Protein AF-A0A0X2NQJ4-F1 (afdb_monomer_lite)

pLDDT: mean 78.2, std 14.11, range [46.25, 94.88]

Secondary structure (DSSP, 8-state):
----TTHHHHHHHHHHHHTGGG-TTTSSS-EETTEEHHHHHHHHHHHHHHHHHHHHHHH-GGG--HHHHHHHHHHHT-SSS--

Foldseek 3Di:
DPPPCLVVLLVVLVVCVVCVVVDVVQVDPDDDVNHRSVVVSNVVSVVVNVVSVVVVCVVPVVVPDVVVVVVVVVVVPPPPDPD

Radius of gyration: 20.36 Å; chains: 1; bounding box: 44×48×41 Å

Sequence (83 aa):
MHLTSAHTLILLPVIALVFTPLFPFVNNDTLILGFPVMMVWVAGWGVATTFILAALYRNEPELGDPSDDAAAAANAHSPEAAS

InterPro domains:
  IPR021741 Protein of unknown function DUF3311 [PF11755] (10-61)

Organism: NCBI:txid1727

Structure (mmCIF, N/CA/C/O backbone):
data_AF-A0A0X2NQJ4-F1
#
_entry.id   AF-A0A0X2NQJ4-F1
#
loop_
_atom_site.group_PDB
_atom_site.id
_atom_site.type_symbol
_atom_site.label_atom_id
_atom_site.label_alt_id
_atom_site.label_comp_id
_atom_site.label_asym_id
_atom_site.label_entity_id
_atom_site.label_seq_id
_atom_site.pdbx_PDB_ins_code
_atom_site.Cartn_x
_atom_site.Cartn_y
_atom_site.Cartn_z
_atom_site.occupancy
_atom_site.B_iso_or_equiv
_atom_site.auth_seq_id
_atom_site.auth_comp_id
_atom_site.auth_asym_id
_atom_site.auth_atom_id
_atom_site.pdbx_PDB_model_num
ATOM 1 N N . MET A 1 1 ? 15.190 15.730 -16.603 1.00 46.25 1 MET A N 1
ATOM 2 C CA . MET A 1 1 ? 14.466 14.806 -15.706 1.00 46.25 1 MET A CA 1
ATOM 3 C C . MET A 1 1 ? 13.020 14.757 -16.170 1.00 46.25 1 MET A C 1
ATOM 5 O O . MET A 1 1 ? 12.240 15.624 -15.799 1.00 46.25 1 MET A O 1
ATOM 9 N N . HIS A 1 2 ? 12.688 13.831 -17.073 1.00 50.66 2 HIS A N 1
ATOM 10 C CA . HIS A 1 2 ? 11.294 13.573 -17.431 1.00 50.66 2 HIS A CA 1
ATOM 11 C C . HIS A 1 2 ? 10.673 12.860 -16.225 1.00 50.66 2 HIS A C 1
ATOM 13 O O . HIS A 1 2 ? 10.917 11.677 -16.025 1.00 50.66 2 HIS A O 1
ATOM 19 N N . LEU A 1 3 ? 9.952 13.584 -15.361 1.00 55.38 3 LEU A N 1
ATOM 20 C CA . LEU A 1 3 ? 9.088 12.934 -14.377 1.00 55.38 3 LEU A CA 1
ATOM 21 C C . LEU A 1 3 ? 7.961 12.261 -15.165 1.00 55.38 3 LEU A C 1
ATOM 23 O O . LEU A 1 3 ? 6.945 12.881 -15.474 1.00 55.38 3 LEU A O 1
ATOM 27 N N . THR A 1 4 ? 8.170 11.009 -15.560 1.00 64.06 4 THR A N 1
ATOM 28 C CA . THR A 1 4 ? 7.125 10.181 -16.157 1.00 64.06 4 THR A CA 1
ATOM 29 C C . THR A 1 4 ? 5.988 10.061 -15.147 1.00 64.06 4 THR A C 1
ATOM 31 O O . THR A 1 4 ? 6.231 9.854 -13.956 1.00 64.06 4 THR A O 1
ATOM 34 N N . SER A 1 5 ? 4.738 10.152 -15.613 1.00 63.50 5 SER A N 1
ATOM 35 C CA . SER A 1 5 ? 3.520 9.970 -14.799 1.00 63.50 5 SER A CA 1
ATOM 36 C C . SER A 1 5 ? 3.538 8.695 -13.936 1.00 63.50 5 SER A C 1
ATOM 38 O O . SER A 1 5 ? 2.822 8.605 -12.943 1.00 63.50 5 SER A O 1
ATOM 40 N N . ALA A 1 6 ? 4.382 7.723 -14.287 1.00 65.81 6 ALA A N 1
ATOM 41 C CA . ALA A 1 6 ? 4.623 6.495 -13.547 1.00 65.81 6 ALA A CA 1
ATOM 42 C C . ALA A 1 6 ? 5.207 6.725 -12.139 1.00 65.81 6 ALA A C 1
ATOM 44 O O . ALA A 1 6 ? 4.853 5.999 -11.215 1.00 65.81 6 ALA A O 1
ATOM 45 N N . HIS A 1 7 ? 5.997 7.782 -11.916 1.00 69.38 7 HIS A N 1
ATOM 46 C CA . HIS A 1 7 ? 6.505 8.118 -10.577 1.00 69.38 7 HIS A CA 1
ATOM 47 C C . HIS A 1 7 ? 5.374 8.511 -9.612 1.00 69.38 7 HIS A C 1
ATOM 49 O O . HIS A 1 7 ? 5.473 8.299 -8.403 1.00 69.38 7 HIS A O 1
ATOM 55 N N . THR A 1 8 ? 4.252 9.019 -10.132 1.00 73.12 8 THR A N 1
ATOM 56 C CA . THR A 1 8 ? 3.058 9.318 -9.331 1.00 73.12 8 THR A CA 1
ATOM 57 C C . THR A 1 8 ? 2.414 8.049 -8.756 1.00 73.12 8 THR A C 1
ATOM 59 O O . THR A 1 8 ? 1.773 8.123 -7.710 1.00 73.12 8 THR A O 1
ATOM 62 N N . LEU A 1 9 ? 2.630 6.868 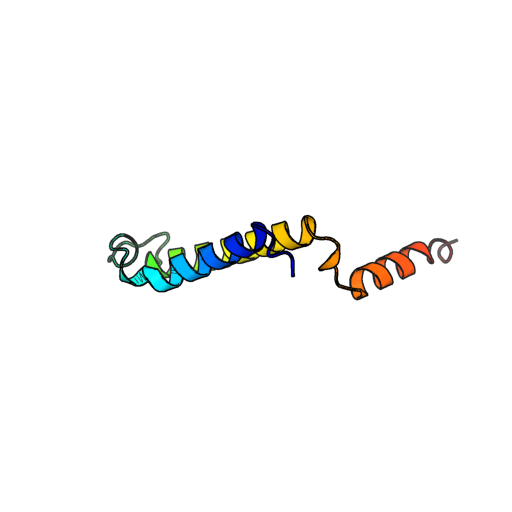-9.354 1.00 79.25 9 LEU A N 1
ATOM 63 C CA . LEU A 1 9 ? 2.123 5.600 -8.808 1.00 79.25 9 LEU A CA 1
ATOM 64 C C . LEU A 1 9 ? 2.796 5.223 -7.482 1.00 79.25 9 LEU A C 1
ATOM 66 O O . LEU A 1 9 ? 2.153 4.601 -6.641 1.00 79.25 9 LEU A O 1
ATOM 70 N N . ILE A 1 10 ? 4.044 5.644 -7.251 1.00 81.31 10 ILE A N 1
ATOM 71 C CA . ILE A 1 10 ? 4.761 5.409 -5.984 1.00 81.31 10 ILE A CA 1
ATOM 72 C C . ILE A 1 10 ? 4.208 6.293 -4.857 1.00 81.31 10 ILE A C 1
ATOM 74 O O . ILE A 1 10 ? 4.226 5.907 -3.690 1.00 81.31 10 ILE A O 1
ATOM 78 N N . LEU A 1 11 ? 3.661 7.464 -5.187 1.00 84.94 11 LEU A N 1
ATOM 79 C CA . LEU A 1 11 ? 3.014 8.332 -4.200 1.00 84.94 11 LEU A CA 1
ATOM 80 C C . LEU A 1 11 ? 1.727 7.715 -3.639 1.00 84.94 11 LEU A C 1
ATOM 82 O O . LEU A 1 11 ? 1.366 8.010 -2.504 1.00 84.94 11 LEU A O 1
ATOM 86 N N . LEU A 1 12 ? 1.058 6.839 -4.393 1.00 88.12 12 LEU A N 1
ATOM 87 C CA . LEU A 1 12 ? -0.202 6.218 -3.988 1.00 88.12 12 LEU A CA 1
ATOM 88 C C . LEU A 1 12 ? -0.103 5.445 -2.654 1.00 88.12 12 LEU A C 1
ATOM 90 O O . LEU A 1 12 ? -0.860 5.786 -1.741 1.00 88.12 12 LEU A O 1
ATOM 94 N N . PRO A 1 13 ? 0.809 4.462 -2.478 1.00 88.56 13 PRO A N 1
ATOM 95 C CA . PRO A 1 13 ? 0.948 3.757 -1.204 1.00 88.56 13 PRO A CA 1
ATOM 96 C C . PRO A 1 13 ? 1.368 4.684 -0.060 1.00 88.56 13 PRO A C 1
ATOM 98 O O . PRO A 1 13 ? 0.877 4.536 1.057 1.00 88.56 13 PRO A O 1
ATOM 101 N N . VAL A 1 14 ? 2.218 5.680 -0.328 1.00 89.75 14 VAL A N 1
ATOM 102 C CA . VAL A 1 14 ? 2.654 6.649 0.690 1.00 89.75 14 VAL A CA 1
ATOM 103 C C . VAL A 1 14 ? 1.470 7.466 1.196 1.00 89.75 14 VAL A C 1
ATOM 105 O O . VAL A 1 14 ? 1.258 7.561 2.403 1.00 89.75 14 VAL A O 1
ATOM 108 N N . ILE A 1 15 ? 0.663 8.014 0.286 1.00 91.38 15 ILE A N 1
ATOM 109 C CA . ILE A 1 15 ? -0.543 8.771 0.633 1.00 91.38 15 ILE A CA 1
ATOM 110 C C . ILE A 1 15 ? -1.507 7.867 1.402 1.00 91.38 15 ILE A C 1
ATOM 112 O O . ILE A 1 15 ? -1.973 8.242 2.474 1.00 91.38 15 ILE A O 1
ATOM 116 N N . ALA A 1 16 ? -1.770 6.655 0.922 1.00 89.00 16 ALA A N 1
ATOM 117 C CA . ALA A 1 16 ? -2.690 5.755 1.602 1.00 89.00 16 ALA A CA 1
ATOM 118 C C . ALA A 1 16 ? -2.255 5.431 3.042 1.00 89.00 16 ALA A C 1
ATOM 120 O O . ALA A 1 16 ? -3.092 5.446 3.945 1.00 89.00 16 ALA A O 1
ATOM 121 N N . LEU A 1 17 ? -0.959 5.205 3.279 1.00 89.88 17 LEU A N 1
ATOM 122 C CA . LEU A 1 17 ? -0.406 4.928 4.609 1.00 89.88 17 LEU A CA 1
ATOM 123 C C . LEU A 1 17 ? -0.383 6.168 5.515 1.00 89.88 17 LEU A C 1
ATOM 125 O O . LEU A 1 17 ? -0.752 6.075 6.683 1.00 89.88 17 LEU A O 1
ATOM 129 N N . VAL A 1 18 ? -0.031 7.344 4.992 1.00 92.81 18 VAL A N 1
ATOM 130 C CA . VAL A 1 18 ? -0.041 8.605 5.761 1.00 92.81 18 VAL A CA 1
ATOM 131 C C . VAL A 1 18 ? -1.459 8.987 6.186 1.00 92.81 18 VAL A C 1
ATOM 133 O O . VAL A 1 18 ? -1.674 9.409 7.320 1.00 92.81 18 VAL A O 1
ATOM 136 N N . PHE A 1 19 ? -2.438 8.806 5.299 1.00 91.56 19 PHE A N 1
ATOM 137 C CA . PHE A 1 19 ? -3.845 9.108 5.571 1.00 91.56 19 PHE A CA 1
ATOM 138 C C . PHE A 1 19 ? -4.589 7.963 6.277 1.00 91.56 19 PHE A C 1
ATOM 140 O O . PHE A 1 19 ? -5.753 8.123 6.634 1.00 91.56 19 PHE A O 1
ATOM 147 N N . THR A 1 20 ? -3.925 6.840 6.561 1.00 90.00 20 THR A N 1
ATOM 148 C CA . THR A 1 20 ? -4.519 5.684 7.255 1.00 90.00 20 THR A CA 1
ATOM 149 C C . THR A 1 20 ? -5.217 6.033 8.581 1.00 90.00 20 THR A C 1
ATOM 151 O O . THR A 1 20 ? -6.314 5.518 8.803 1.00 90.00 20 THR A O 1
ATOM 154 N N . PRO A 1 21 ? -4.703 6.940 9.442 1.00 86.00 21 PRO A N 1
ATOM 155 C CA . PRO A 1 21 ? -5.398 7.330 10.671 1.00 86.00 21 PRO A CA 1
ATOM 156 C C . PRO A 1 21 ? -6.771 7.977 10.436 1.00 86.00 21 PRO A C 1
ATOM 158 O O . PRO A 1 21 ? -7.654 7.868 11.283 1.00 86.00 21 PRO A O 1
ATOM 161 N N . LEU A 1 22 ? -6.957 8.630 9.283 1.00 87.81 22 LEU A N 1
ATOM 162 C CA . LEU A 1 22 ? -8.195 9.315 8.902 1.00 87.81 22 LEU A CA 1
ATOM 163 C C . LEU A 1 22 ? -9.256 8.354 8.349 1.00 87.81 22 LEU A C 1
ATOM 165 O O . LEU A 1 22 ? -10.387 8.774 8.117 1.00 87.81 22 LEU A O 1
ATOM 169 N N . PHE A 1 23 ? -8.919 7.079 8.131 1.00 87.88 23 PHE A N 1
ATOM 170 C CA . PHE A 1 23 ? -9.829 6.085 7.574 1.00 87.88 23 PHE A CA 1
ATOM 171 C C . PHE A 1 23 ? -10.535 5.288 8.688 1.00 87.88 23 PHE A C 1
ATOM 173 O O . PHE A 1 23 ? -9.956 4.352 9.248 1.00 87.88 23 PHE A O 1
ATOM 180 N N . PRO A 1 24 ? -11.814 5.589 9.002 1.00 84.75 24 PRO A N 1
ATOM 181 C CA . PRO A 1 24 ? -12.535 4.938 10.102 1.00 84.75 24 PRO A CA 1
ATOM 182 C C . PRO A 1 24 ? -12.814 3.449 9.843 1.00 84.75 24 PRO A C 1
ATOM 184 O O . PRO A 1 24 ? -13.004 2.677 10.775 1.00 84.75 24 PRO A O 1
ATOM 187 N N . PHE A 1 25 ? -12.818 3.018 8.579 1.00 86.50 25 PHE A N 1
ATOM 188 C CA . PHE A 1 25 ? -12.980 1.607 8.218 1.00 86.50 25 PHE A CA 1
ATOM 189 C C . PHE A 1 25 ? -11.716 0.774 8.465 1.00 86.50 25 PHE A C 1
ATOM 191 O O . PHE A 1 25 ? -11.803 -0.450 8.498 1.00 86.50 25 PHE A O 1
ATOM 198 N N . VAL A 1 26 ? -10.559 1.422 8.633 1.00 85.56 26 VAL A N 1
ATOM 199 C CA . VAL A 1 26 ? -9.308 0.751 8.989 1.00 85.56 26 VAL A CA 1
ATOM 200 C C . VAL A 1 26 ? -9.117 0.762 10.509 1.00 85.56 26 VAL A C 1
ATOM 202 O O . VAL A 1 26 ? -8.732 -0.249 11.089 1.00 85.56 26 VAL A O 1
ATOM 205 N N . ASN A 1 27 ? -9.441 1.886 11.159 1.00 84.88 27 ASN A N 1
ATOM 206 C CA . ASN A 1 27 ? -9.386 2.075 12.614 1.00 84.88 27 ASN A CA 1
ATOM 207 C C . ASN A 1 27 ? -10.683 1.626 13.301 1.00 84.88 27 ASN A C 1
ATOM 209 O O . ASN A 1 27 ? -11.392 2.432 13.902 1.00 84.88 27 ASN A O 1
ATOM 213 N N . ASN A 1 28 ? -11.016 0.344 13.199 1.00 85.56 28 ASN A N 1
ATOM 214 C CA . ASN A 1 28 ? -12.146 -0.229 13.922 1.00 85.56 28 ASN A CA 1
ATOM 215 C C . ASN A 1 28 ? -11.765 -1.554 14.589 1.00 85.56 28 ASN A C 1
ATOM 217 O O . ASN A 1 28 ? -10.721 -2.136 14.300 1.00 85.56 28 ASN A O 1
ATOM 221 N N . ASP A 1 29 ? -12.653 -2.044 15.451 1.00 89.25 29 ASP A N 1
ATOM 222 C CA . ASP A 1 29 ? -12.477 -3.307 16.177 1.00 89.25 29 ASP A CA 1
ATOM 223 C C . ASP A 1 29 ? -12.804 -4.545 15.321 1.00 89.25 29 ASP A C 1
ATOM 225 O O . ASP A 1 29 ? -12.935 -5.658 15.834 1.00 89.25 29 ASP A O 1
ATOM 229 N N . THR A 1 30 ? -12.971 -4.377 14.005 1.00 91.31 30 THR A N 1
ATOM 230 C CA . THR A 1 30 ? -13.260 -5.502 13.115 1.00 91.31 30 THR A CA 1
ATOM 231 C C . THR A 1 30 ? -12.006 -6.350 12.948 1.00 91.31 30 THR A C 1
ATOM 233 O O . THR A 1 30 ? -10.884 -5.849 12.845 1.00 91.31 30 THR A O 1
ATOM 236 N N . LEU A 1 31 ? -12.206 -7.664 12.887 1.00 91.88 31 LEU A N 1
ATOM 237 C CA . LEU A 1 31 ? -11.146 -8.624 12.626 1.00 91.88 31 LEU A CA 1
ATOM 238 C C . LEU A 1 31 ? -11.366 -9.272 11.260 1.00 91.88 31 LEU A C 1
ATOM 240 O O . LEU A 1 31 ? -12.445 -9.787 10.969 1.00 91.88 31 LEU A O 1
ATOM 244 N N . ILE A 1 32 ? -10.322 -9.287 10.437 1.00 92.44 32 ILE A N 1
ATOM 245 C CA . ILE A 1 32 ? -10.265 -10.025 9.174 1.00 92.44 32 ILE A CA 1
ATOM 246 C C . ILE A 1 32 ? -9.288 -11.180 9.379 1.00 92.44 32 ILE A C 1
ATOM 248 O O . ILE A 1 32 ? -8.121 -10.957 9.692 1.00 92.44 32 ILE A O 1
ATOM 252 N N . LEU A 1 33 ? -9.762 -12.423 9.225 1.00 90.94 33 LEU A N 1
ATOM 253 C CA . LEU A 1 33 ? -8.957 -13.640 9.440 1.00 90.94 33 LEU A CA 1
ATOM 254 C C . LEU A 1 33 ? -8.279 -13.700 10.829 1.00 90.94 33 LEU A C 1
ATOM 256 O O . LEU A 1 33 ? -7.218 -14.295 10.981 1.00 90.94 33 LEU A O 1
ATOM 260 N N . GLY A 1 34 ? -8.883 -13.069 11.842 1.00 92.81 34 GLY A N 1
ATOM 261 C CA . GLY A 1 34 ? -8.335 -12.988 13.202 1.00 92.81 34 GLY A CA 1
ATOM 262 C C . GLY A 1 34 ? -7.353 -11.835 13.442 1.00 92.81 34 GLY A C 1
ATOM 263 O O . GLY A 1 34 ? -6.910 -11.660 14.573 1.00 92.81 34 GLY A O 1
ATOM 264 N N . PHE A 1 35 ? -7.051 -11.022 12.427 1.00 91.12 35 PHE A N 1
ATOM 265 C CA . PHE A 1 35 ? -6.180 -9.852 12.547 1.00 91.12 35 PHE A CA 1
ATOM 266 C C . PHE A 1 35 ? -6.976 -8.543 12.521 1.00 91.12 35 PHE A C 1
ATOM 268 O O . PHE A 1 35 ? -7.970 -8.455 11.794 1.00 91.12 35 PHE A O 1
ATOM 275 N N . PRO A 1 36 ? -6.532 -7.500 13.249 1.00 91.62 36 PRO A N 1
ATOM 276 C CA . PRO A 1 36 ? -7.093 -6.158 13.117 1.00 91.62 36 PRO A CA 1
ATOM 277 C C . PRO A 1 36 ? -7.052 -5.678 11.664 1.00 91.62 36 PRO A C 1
ATOM 279 O O . PRO A 1 36 ? -6.043 -5.879 10.978 1.00 91.62 36 PRO A O 1
ATOM 282 N N . VAL A 1 37 ? -8.105 -4.988 11.206 1.00 92.12 37 VAL A N 1
ATOM 283 C CA . VAL A 1 37 ? -8.164 -4.431 9.837 1.00 92.12 37 VAL A CA 1
ATOM 284 C C . VAL A 1 37 ? -6.939 -3.565 9.529 1.00 92.12 37 VAL A C 1
ATOM 286 O O . VAL A 1 37 ? -6.411 -3.649 8.424 1.00 92.12 37 VAL A O 1
ATOM 289 N N . MET A 1 38 ? -6.419 -2.819 10.509 1.00 90.50 38 MET A N 1
ATOM 290 C CA . MET A 1 38 ? -5.157 -2.074 10.391 1.00 90.50 38 MET A CA 1
ATOM 291 C C . MET A 1 38 ? -3.978 -2.923 9.909 1.00 90.50 38 MET A C 1
ATOM 293 O O . MET A 1 38 ? -3.255 -2.506 9.005 1.00 90.50 38 MET A O 1
ATOM 297 N N . MET A 1 39 ? -3.783 -4.122 10.464 1.00 90.94 39 MET A N 1
ATOM 298 C CA . MET A 1 39 ? -2.674 -4.987 10.051 1.00 90.94 39 MET A CA 1
ATOM 299 C C . MET A 1 39 ? -2.864 -5.483 8.618 1.00 90.94 39 MET A C 1
ATOM 301 O O . MET A 1 39 ? -1.919 -5.469 7.832 1.00 90.94 39 MET A O 1
ATOM 305 N N . VAL A 1 40 ? -4.089 -5.878 8.264 1.00 93.38 40 VAL A N 1
ATOM 306 C CA . VAL A 1 40 ? -4.417 -6.358 6.914 1.00 93.38 40 VAL A CA 1
ATOM 307 C C . VAL A 1 40 ? -4.283 -5.240 5.882 1.00 93.38 40 VAL A C 1
ATOM 309 O O . VAL A 1 40 ? -3.767 -5.468 4.792 1.00 93.38 40 VAL A O 1
ATOM 312 N N . TRP A 1 41 ? -4.685 -4.020 6.235 1.00 92.94 41 TRP A N 1
ATOM 313 C CA . TRP A 1 41 ? -4.546 -2.831 5.402 1.00 92.94 41 TRP A CA 1
ATOM 314 C C . TRP A 1 41 ? -3.083 -2.510 5.104 1.00 92.94 41 TRP A C 1
ATOM 316 O O . TRP A 1 41 ? -2.707 -2.382 3.939 1.00 92.94 41 TRP A O 1
ATOM 326 N N . VAL A 1 42 ? -2.241 -2.440 6.13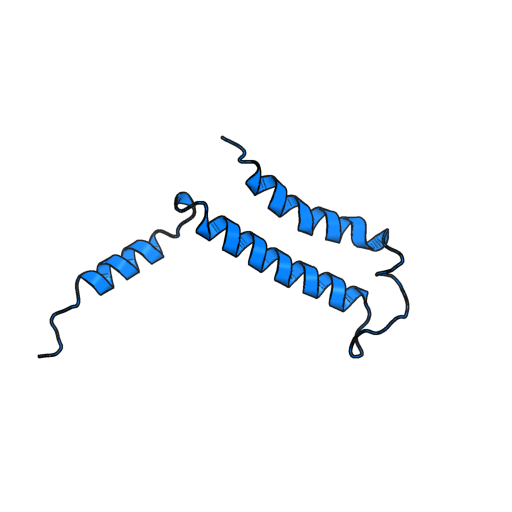9 1.00 91.56 42 VAL A N 1
ATOM 327 C CA . VAL A 1 42 ? -0.803 -2.179 5.976 1.00 91.56 42 VAL A CA 1
ATOM 328 C C . VAL A 1 42 ? -0.136 -3.294 5.167 1.00 91.56 42 VAL A C 1
ATOM 330 O O . VAL A 1 42 ? 0.625 -3.004 4.244 1.00 91.56 42 VAL A O 1
ATOM 333 N N . ALA A 1 43 ? -0.458 -4.560 5.445 1.00 93.56 4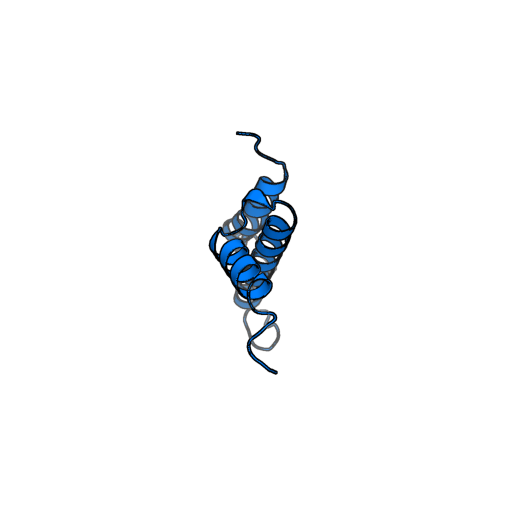3 ALA A N 1
ATOM 334 C CA . ALA A 1 43 ? 0.061 -5.693 4.679 1.00 93.56 43 ALA A CA 1
ATOM 335 C C . ALA A 1 43 ? -0.371 -5.637 3.203 1.00 93.56 43 ALA A C 1
ATOM 337 O O . ALA A 1 43 ? 0.453 -5.835 2.310 1.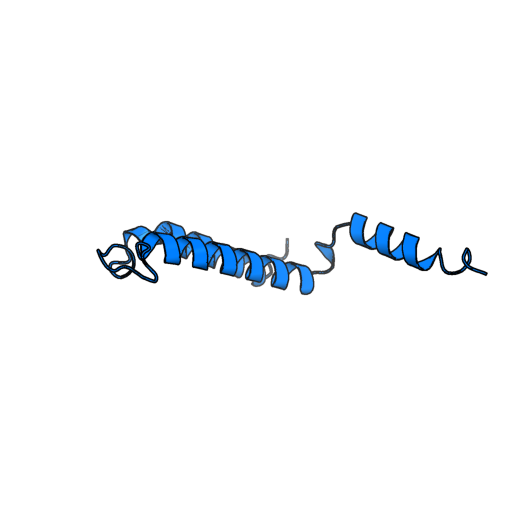00 93.56 43 ALA A O 1
ATOM 338 N N . GLY A 1 44 ? -1.638 -5.303 2.939 1.00 94.69 44 GLY A N 1
ATOM 339 C CA . GLY A 1 44 ? -2.175 -5.123 1.590 1.00 94.69 44 GLY A CA 1
ATOM 340 C C . GLY A 1 44 ? -1.441 -4.032 0.813 1.00 94.69 44 GLY A C 1
ATOM 341 O O . GLY A 1 44 ? -1.066 -4.248 -0.340 1.00 94.69 44 GLY A O 1
ATOM 342 N N . TRP A 1 45 ? -1.148 -2.898 1.456 1.00 94.25 45 TRP A N 1
ATOM 343 C CA . TRP A 1 45 ? -0.340 -1.835 0.852 1.00 94.25 45 TRP A CA 1
ATOM 344 C C . TRP A 1 45 ? 1.119 -2.237 0.631 1.00 94.25 45 TRP A C 1
ATOM 346 O O . TRP A 1 45 ? 1.701 -1.828 -0.374 1.00 94.25 45 TRP A O 1
ATOM 356 N N . GLY A 1 46 ? 1.697 -3.077 1.492 1.00 93.19 46 GLY A N 1
ATOM 357 C CA . GLY A 1 46 ? 3.017 -3.674 1.265 1.00 93.19 46 GLY A CA 1
ATOM 358 C C . GLY A 1 46 ? 3.058 -4.495 -0.026 1.00 93.19 46 GLY A C 1
ATOM 359 O O . GLY A 1 46 ? 3.885 -4.235 -0.899 1.00 93.19 46 GLY A O 1
ATOM 360 N N . VAL A 1 47 ? 2.104 -5.414 -0.198 1.00 94.88 47 VAL A N 1
ATOM 361 C CA . VAL A 1 47 ? 1.989 -6.238 -1.415 1.00 94.88 47 VAL A CA 1
ATOM 362 C C . VAL A 1 47 ? 1.727 -5.372 -2.649 1.00 94.88 47 VAL A C 1
ATOM 364 O O . VAL A 1 47 ? 2.393 -5.539 -3.670 1.00 94.88 47 VAL A O 1
ATOM 367 N N . ALA A 1 48 ? 0.801 -4.414 -2.561 1.00 92.69 48 ALA A N 1
ATOM 368 C CA . ALA A 1 48 ? 0.507 -3.495 -3.660 1.00 92.69 48 ALA A CA 1
ATOM 369 C C . ALA A 1 48 ? 1.744 -2.689 -4.078 1.00 92.69 48 ALA A C 1
ATOM 371 O O . ALA A 1 48 ? 1.999 -2.536 -5.269 1.00 92.69 48 ALA A O 1
ATOM 372 N N . THR A 1 49 ? 2.549 -2.233 -3.115 1.00 90.94 49 THR A N 1
ATOM 373 C CA . THR A 1 49 ? 3.808 -1.527 -3.385 1.00 90.94 49 THR A CA 1
ATOM 374 C C . THR A 1 49 ? 4.769 -2.423 -4.160 1.00 90.94 49 THR A C 1
ATOM 376 O O . THR A 1 49 ? 5.273 -2.009 -5.200 1.00 90.94 49 THR A O 1
ATOM 379 N N . THR A 1 50 ? 4.958 -3.677 -3.740 1.00 91.19 50 THR A N 1
ATOM 380 C CA . THR A 1 50 ? 5.787 -4.642 -4.480 1.00 91.19 50 THR A CA 1
ATOM 381 C C . THR A 1 50 ? 5.310 -4.823 -5.922 1.00 91.19 50 THR A C 1
ATOM 383 O O . THR A 1 50 ? 6.130 -4.799 -6.837 1.00 91.19 50 THR A O 1
ATOM 386 N N . PHE A 1 51 ? 3.999 -4.939 -6.154 1.00 90.44 51 PHE A N 1
ATOM 387 C CA . PHE A 1 51 ? 3.447 -5.033 -7.510 1.00 90.44 51 PHE A CA 1
ATOM 388 C C . PHE A 1 51 ? 3.669 -3.764 -8.336 1.00 90.44 51 PHE A C 1
ATOM 390 O O . PHE A 1 51 ? 4.004 -3.866 -9.515 1.00 90.44 51 PHE A O 1
ATOM 397 N N . ILE A 1 52 ? 3.508 -2.581 -7.737 1.00 87.06 52 ILE A N 1
ATOM 398 C CA . ILE A 1 52 ? 3.755 -1.297 -8.406 1.00 87.06 52 ILE A CA 1
ATOM 399 C C . ILE A 1 52 ? 5.222 -1.200 -8.837 1.00 87.06 52 ILE A C 1
ATOM 401 O O . ILE A 1 52 ? 5.486 -0.859 -9.988 1.00 87.06 52 ILE A O 1
ATOM 405 N N . LEU A 1 53 ? 6.168 -1.555 -7.959 1.00 85.69 53 LEU A N 1
ATOM 406 C CA . LEU A 1 53 ? 7.593 -1.581 -8.302 1.00 85.69 53 LEU A CA 1
ATOM 407 C C . LEU A 1 53 ? 7.906 -2.613 -9.390 1.00 85.69 53 LEU A C 1
ATOM 409 O O . LEU A 1 53 ? 8.608 -2.292 -10.344 1.00 85.69 53 LEU A O 1
ATOM 413 N N . ALA A 1 54 ? 7.356 -3.824 -9.288 1.00 86.12 54 ALA A N 1
ATOM 414 C CA . ALA A 1 54 ? 7.555 -4.862 -10.298 1.00 86.12 54 ALA A CA 1
ATOM 415 C C . ALA A 1 54 ? 7.019 -4.437 -11.677 1.00 86.12 54 ALA A C 1
ATOM 417 O O . ALA A 1 54 ? 7.655 -4.682 -12.702 1.00 86.12 54 ALA A O 1
ATOM 418 N N . ALA A 1 55 ? 5.861 -3.772 -11.713 1.00 84.06 55 ALA A N 1
ATOM 419 C CA . ALA A 1 55 ? 5.290 -3.234 -12.943 1.00 84.06 55 ALA A CA 1
ATOM 420 C C . ALA A 1 55 ? 6.127 -2.076 -13.507 1.00 84.06 55 ALA A C 1
ATOM 422 O O . ALA A 1 55 ? 6.297 -1.992 -14.721 1.00 84.06 55 ALA A O 1
ATOM 423 N N . LEU A 1 56 ? 6.662 -1.206 -12.646 1.00 81.94 56 LEU A N 1
ATOM 424 C CA . LEU A 1 56 ? 7.527 -0.102 -13.059 1.00 81.94 56 LEU A CA 1
ATOM 425 C C . LEU A 1 56 ? 8.833 -0.620 -13.677 1.00 81.94 56 LEU A C 1
ATOM 427 O O . LEU A 1 56 ? 9.156 -0.234 -14.795 1.00 81.94 56 LEU A O 1
ATOM 431 N N . TYR A 1 57 ? 9.508 -1.564 -13.012 1.00 77.50 57 TYR A N 1
ATOM 432 C CA . TYR A 1 57 ? 10.741 -2.196 -13.506 1.00 77.50 57 TYR A CA 1
ATOM 433 C C . TYR A 1 57 ? 10.545 -2.858 -14.874 1.00 77.50 57 TYR A C 1
ATOM 435 O O . TYR A 1 57 ? 11.390 -2.764 -15.754 1.00 77.50 57 TYR A O 1
ATOM 443 N N . ARG A 1 58 ? 9.386 -3.492 -15.091 1.00 76.44 58 ARG A N 1
ATOM 444 C CA . ARG A 1 58 ? 9.067 -4.132 -16.373 1.00 76.44 58 ARG A CA 1
ATOM 445 C C . ARG A 1 58 ? 8.866 -3.138 -17.522 1.00 76.44 58 ARG A C 1
ATOM 447 O O . ARG A 1 58 ? 9.076 -3.508 -18.674 1.00 76.44 58 ARG A O 1
ATOM 454 N N . ASN A 1 59 ? 8.409 -1.924 -17.224 1.00 69.94 59 ASN A N 1
ATOM 455 C CA . ASN A 1 59 ? 8.072 -0.916 -18.231 1.00 69.94 59 ASN A CA 1
ATOM 456 C C . ASN A 1 59 ? 9.212 0.077 -18.497 1.00 69.94 59 ASN A C 1
ATOM 458 O O . ASN A 1 59 ? 9.223 0.702 -19.555 1.00 69.94 59 ASN A O 1
ATOM 462 N N . GLU A 1 60 ? 10.161 0.214 -17.570 1.00 67.88 60 GLU A N 1
ATOM 463 C CA . GLU A 1 60 ? 11.339 1.075 -17.696 1.00 67.88 60 GLU A CA 1
ATOM 464 C C . GLU A 1 60 ? 12.609 0.197 -17.709 1.00 67.88 60 GLU A C 1
ATOM 466 O O . GLU A 1 60 ? 13.223 -0.005 -16.662 1.00 67.88 60 GLU A O 1
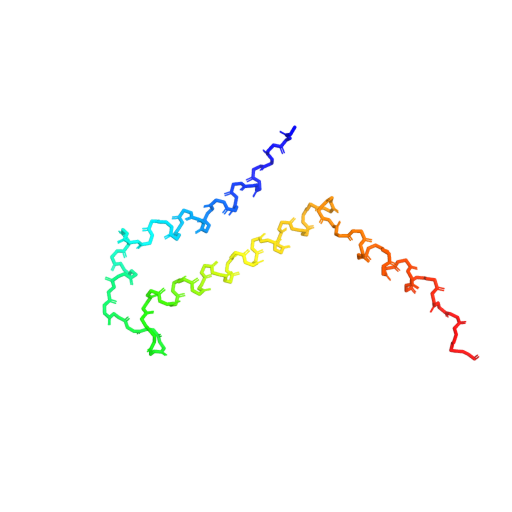ATOM 471 N N . PRO A 1 61 ? 13.027 -0.342 -18.877 1.00 61.25 61 PRO A N 1
ATOM 472 C CA . PRO A 1 61 ? 14.207 -1.217 -18.988 1.00 61.25 61 PRO A CA 1
ATOM 473 C C . PRO A 1 61 ? 15.521 -0.536 -18.566 1.00 61.25 61 PRO A C 1
ATOM 475 O O . PRO A 1 61 ? 16.516 -1.202 -18.316 1.00 61.25 61 PRO A O 1
ATOM 478 N N . GLU A 1 62 ? 15.518 0.789 -18.446 1.00 62.09 62 GLU A N 1
ATOM 479 C CA . GLU A 1 62 ? 16.625 1.615 -17.959 1.00 62.09 62 GLU A CA 1
ATOM 480 C C . GLU A 1 62 ? 16.788 1.627 -16.424 1.00 62.09 62 GLU A C 1
ATOM 482 O O . GLU A 1 62 ? 17.801 2.113 -15.923 1.00 62.09 62 GLU A O 1
ATOM 487 N N . LEU A 1 63 ? 15.844 1.040 -15.677 1.00 59.12 63 LEU A N 1
ATOM 488 C CA . LEU A 1 63 ? 16.012 0.684 -14.260 1.00 59.12 63 LEU A CA 1
ATOM 489 C C . LEU A 1 63 ? 16.598 -0.724 -14.063 1.00 59.12 63 LEU A C 1
ATOM 491 O O . LEU A 1 63 ? 16.823 -1.104 -12.915 1.00 59.12 63 LEU A O 1
ATOM 495 N N . GLY A 1 64 ? 16.830 -1.474 -15.149 1.00 57.94 64 GLY A N 1
ATOM 496 C CA . GLY A 1 64 ? 17.438 -2.801 -15.130 1.00 57.94 64 GLY A CA 1
ATOM 497 C C . GLY A 1 64 ? 18.783 -2.801 -14.405 1.00 57.94 64 GLY A C 1
ATOM 498 O O . GLY A 1 64 ? 19.647 -1.975 -14.699 1.00 57.94 64 GLY A O 1
ATOM 499 N N . ASP A 1 65 ? 18.964 -3.705 -13.441 1.00 62.62 65 ASP A N 1
ATOM 500 C CA . ASP A 1 65 ? 20.263 -3.890 -12.799 1.00 62.62 65 ASP A CA 1
ATOM 501 C C . ASP A 1 65 ? 21.257 -4.413 -13.856 1.00 62.62 65 ASP A C 1
ATOM 503 O O . ASP A 1 65 ? 20.994 -5.453 -14.464 1.00 62.62 65 ASP A O 1
ATOM 507 N N . PRO A 1 66 ? 22.411 -3.758 -14.089 1.00 61.59 66 PRO A N 1
ATOM 508 C CA . PRO A 1 66 ? 23.433 -4.275 -15.004 1.00 61.59 66 PRO A CA 1
ATOM 509 C C . PRO A 1 66 ? 23.911 -5.696 -14.650 1.00 61.59 66 PRO A C 1
ATOM 511 O O . PRO A 1 66 ? 24.511 -6.372 -15.490 1.00 61.59 66 PRO A O 1
ATOM 514 N N . SER A 1 67 ? 23.662 -6.168 -13.422 1.00 64.38 67 SER A N 1
ATOM 515 C CA . SER A 1 67 ? 23.915 -7.554 -13.023 1.00 64.38 67 SER A CA 1
ATOM 516 C C . SER A 1 67 ? 23.025 -8.577 -13.752 1.00 64.38 67 SER A C 1
ATOM 518 O O . SER A 1 67 ? 23.508 -9.671 -14.063 1.00 64.38 67 SER A O 1
ATOM 520 N N . ASP A 1 68 ? 21.792 -8.214 -14.122 1.00 65.69 68 ASP A N 1
ATOM 521 C CA . ASP A 1 68 ? 20.863 -9.067 -14.878 1.00 65.69 68 ASP A CA 1
ATOM 522 C C . ASP A 1 68 ? 21.351 -9.267 -16.326 1.00 65.69 68 ASP A C 1
ATOM 524 O O . ASP A 1 68 ? 21.348 -10.389 -16.843 1.00 65.69 68 ASP A O 1
ATOM 528 N N . ASP A 1 69 ? 21.862 -8.204 -16.957 1.00 66.38 69 ASP A N 1
ATOM 529 C CA . ASP A 1 69 ? 22.438 -8.246 -18.309 1.00 66.38 69 ASP A CA 1
ATOM 530 C C . ASP A 1 69 ? 23.726 -9.079 -18.353 1.00 66.38 69 ASP A C 1
ATOM 532 O O . ASP A 1 69 ? 23.940 -9.879 -19.270 1.00 66.38 69 ASP A O 1
ATOM 536 N N . ALA A 1 70 ? 24.583 -8.937 -17.336 1.00 66.75 70 ALA A N 1
ATOM 537 C CA . ALA A 1 70 ? 25.808 -9.723 -17.205 1.00 66.75 70 ALA A CA 1
ATOM 538 C C . ALA A 1 70 ? 25.511 -11.218 -16.990 1.00 66.75 70 ALA A C 1
ATOM 540 O O . ALA A 1 70 ? 26.180 -12.073 -17.576 1.00 66.75 70 ALA A O 1
ATOM 541 N N . ALA A 1 71 ? 24.486 -11.548 -16.199 1.00 66.19 71 ALA A N 1
ATOM 542 C CA . ALA A 1 71 ? 24.037 -12.923 -15.993 1.00 66.19 71 ALA A CA 1
ATOM 543 C C . ALA A 1 71 ? 23.406 -13.525 -17.261 1.00 66.19 71 ALA A C 1
ATOM 545 O O . ALA A 1 71 ? 23.657 -14.690 -17.587 1.00 66.19 71 ALA A O 1
ATOM 546 N N . ALA A 1 72 ? 22.626 -12.746 -18.014 1.00 65.56 72 ALA A N 1
ATOM 547 C CA . ALA A 1 72 ? 22.079 -13.167 -19.302 1.00 65.56 72 ALA A CA 1
ATOM 548 C C . ALA A 1 72 ? 23.189 -13.412 -20.341 1.00 65.56 72 ALA A C 1
ATOM 550 O O . ALA A 1 72 ? 23.175 -14.435 -21.029 1.00 65.56 72 ALA A O 1
ATOM 551 N N . ALA A 1 73 ? 24.196 -12.535 -20.404 1.00 67.62 73 ALA A N 1
ATOM 552 C CA . ALA A 1 73 ? 25.353 -12.686 -21.286 1.00 67.62 73 ALA A CA 1
ATOM 553 C C . ALA A 1 73 ? 26.226 -13.901 -20.919 1.00 67.62 73 ALA A C 1
ATOM 555 O O . ALA A 1 73 ? 26.669 -14.631 -21.807 1.00 67.62 73 ALA A O 1
ATOM 556 N N . ALA A 1 74 ? 26.431 -14.168 -19.624 1.00 69.75 74 ALA A N 1
ATOM 557 C CA . ALA A 1 74 ? 27.176 -15.337 -19.149 1.00 69.75 74 ALA A CA 1
ATOM 558 C C . ALA A 1 74 ? 26.483 -16.667 -19.505 1.00 69.75 74 ALA A C 1
ATOM 560 O O . ALA A 1 74 ? 27.146 -17.621 -19.919 1.00 69.75 74 ALA A O 1
ATOM 561 N N . ASN A 1 75 ? 25.149 -16.722 -19.405 1.00 68.31 75 ASN A N 1
ATOM 562 C CA . ASN A 1 75 ? 24.364 -17.889 -19.819 1.00 68.31 75 ASN A CA 1
ATOM 563 C C . ASN A 1 75 ? 24.327 -18.057 -21.347 1.00 68.31 75 ASN A C 1
ATOM 565 O O . ASN A 1 75 ? 24.407 -19.180 -21.839 1.00 68.31 75 ASN A O 1
ATOM 569 N N . ALA A 1 76 ? 24.273 -16.960 -22.110 1.00 67.12 76 ALA A N 1
ATOM 570 C CA . ALA A 1 76 ? 24.332 -16.998 -23.573 1.00 67.12 76 AL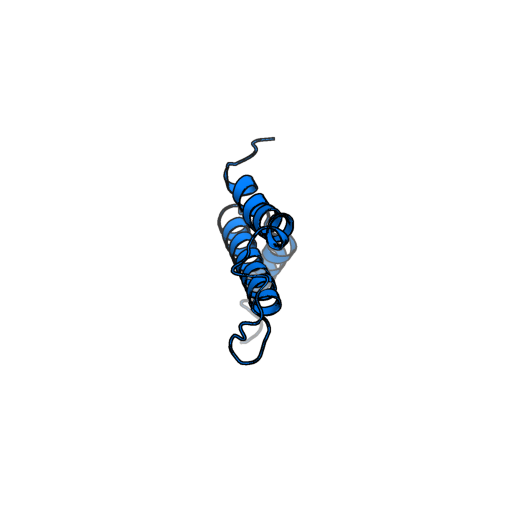A A CA 1
ATOM 571 C C . ALA A 1 76 ? 25.695 -17.477 -24.113 1.00 67.12 76 ALA A C 1
ATOM 573 O O . ALA A 1 76 ? 25.765 -17.999 -25.224 1.00 67.12 76 ALA A O 1
ATOM 574 N N . HIS A 1 77 ? 26.770 -17.332 -23.330 1.00 57.88 77 HIS A N 1
ATOM 575 C CA . HIS A 1 77 ? 28.114 -17.792 -23.688 1.00 57.88 77 HIS A CA 1
ATOM 576 C C . HIS A 1 77 ? 28.432 -19.230 -23.227 1.00 57.88 77 HIS A C 1
ATOM 578 O O . HIS A 1 77 ? 29.513 -19.727 -23.529 1.00 57.88 77 HIS A O 1
ATOM 584 N N . SER A 1 78 ? 27.507 -19.924 -22.542 1.00 57.56 78 SER A N 1
ATOM 585 C CA . SER A 1 78 ? 27.686 -21.319 -22.084 1.00 57.56 78 SER A CA 1
ATOM 586 C C . SER A 1 78 ? 26.803 -22.378 -22.784 1.00 57.56 78 SER A C 1
ATOM 588 O O . SER A 1 78 ? 26.204 -23.199 -22.088 1.00 57.56 78 SER A O 1
ATOM 590 N N . PRO A 1 79 ? 26.703 -22.455 -24.130 1.00 57.91 79 PRO A N 1
ATOM 591 C CA . PRO A 1 79 ? 26.027 -23.581 -24.777 1.00 57.91 79 PRO A CA 1
ATOM 592 C C . PRO A 1 79 ? 26.915 -24.829 -24.995 1.00 57.91 79 PRO A C 1
ATOM 594 O O . PRO A 1 79 ? 26.429 -25.796 -25.569 1.00 57.91 79 PRO A O 1
ATOM 597 N N . GLU A 1 80 ? 28.182 -24.863 -24.557 1.00 56.44 80 GLU A N 1
ATOM 598 C CA . GLU A 1 80 ? 29.148 -25.872 -25.047 1.00 56.44 80 GLU A CA 1
ATOM 599 C C . GLU A 1 80 ? 30.065 -26.487 -23.963 1.00 56.44 80 GLU A C 1
ATOM 601 O O . GLU A 1 80 ? 31.283 -26.508 -24.098 1.00 56.44 80 GLU A O 1
ATOM 606 N N . ALA A 1 81 ? 29.513 -26.990 -22.853 1.00 54.62 81 ALA A N 1
ATOM 607 C CA . ALA A 1 81 ? 30.300 -27.778 -21.880 1.00 54.62 81 ALA A CA 1
ATOM 608 C C . ALA A 1 81 ? 29.581 -29.046 -21.378 1.00 54.62 81 ALA A C 1
ATOM 610 O O . ALA A 1 81 ? 29.893 -29.569 -20.309 1.00 54.62 81 ALA A O 1
ATOM 611 N N . ALA A 1 82 ? 28.606 -29.537 -22.145 1.00 54.62 82 ALA A N 1
ATOM 612 C CA . ALA A 1 82 ? 27.907 -30.791 -21.883 1.00 54.62 82 ALA A CA 1
ATOM 613 C C . ALA A 1 82 ? 27.726 -31.578 -23.191 1.00 54.62 82 ALA A C 1
ATOM 615 O O . ALA A 1 82 ? 26.610 -31.759 -23.675 1.00 54.62 82 ALA A O 1
ATOM 616 N N . SER A 1 83 ? 28.840 -32.017 -23.774 1.00 50.41 83 SER A N 1
ATOM 617 C CA . SER A 1 83 ? 28.889 -33.044 -24.823 1.00 50.41 83 SER A CA 1
ATOM 618 C C . SER A 1 83 ? 30.109 -33.924 -24.621 1.00 50.41 83 SER A C 1
ATOM 620 O O . SER A 1 83 ? 31.206 -33.330 -24.514 1.00 50.41 83 SER A O 1
#